Protein AF-A0A330GAI2-F1 (afdb_monomer_lite)

Radius of gyration: 12.33 Å; chains: 1; bounding box: 32×22×29 Å

Secondary structure (DSSP, 8-state):
-EEEEEEETTEEEEEETTEEEEEEE--SSS--EEEEEE-HHHHHHHTT-HHHHHHHHHHHHHHHHHHHHHT-

Organism: Enterobacter cloacae (NCBI:txid550)

Foldseek 3Di:
DWDFPDDDLQWTWIDDPNWIWIWHAPPDPDRDIDIFTDDPVLSVQLRPDNVSVVVSVVVRVVVVVVVVVVVD

pLDDT: mean 89.19, std 12.38, range [47.0, 98.25]

Sequence (72 aa):
MNEIIFTGFGVDIIKRDGEYFIRYDTGTIAMIEKESKITPEEALKAQKSENDAYEVIMATQTRERENKHFFS

Structure (mmCIF, N/CA/C/O backbone):
data_AF-A0A330GAI2-F1
#
_entry.id   AF-A0A330GAI2-F1
#
loop_
_atom_site.group_PDB
_atom_site.id
_atom_site.type_symbol
_atom_site.label_atom_id
_atom_site.label_alt_id
_atom_site.label_comp_id
_atom_site.label_asym_id
_atom_site.label_entity_id
_atom_site.label_seq_id
_atom_site.pdbx_PDB_ins_code
_atom_site.Cartn_x
_atom_site.Cartn_y
_atom_site.Cartn_z
_atom_site.occupancy
_atom_site.B_iso_or_equiv
_atom_site.auth_seq_id
_atom_site.auth_comp_id
_atom_site.auth_asym_id
_atom_site.auth_atom_id
_atom_site.pdbx_PDB_model_num
ATOM 1 N N . MET A 1 1 ? -12.100 -12.827 4.463 1.00 74.00 1 MET A N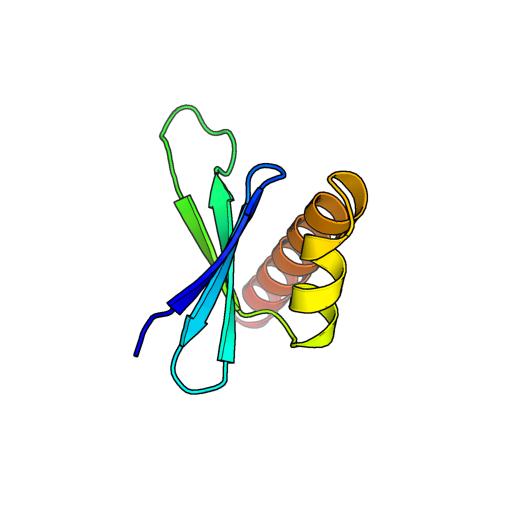 1
ATOM 2 C CA . MET A 1 1 ? -12.352 -12.528 3.025 1.00 74.00 1 MET A CA 1
ATOM 3 C C . MET A 1 1 ? -11.255 -11.583 2.571 1.00 74.00 1 MET A C 1
ATOM 5 O O . MET A 1 1 ? -11.012 -10.623 3.289 1.00 74.00 1 MET A O 1
ATOM 9 N N . ASN A 1 2 ? -10.562 -11.884 1.468 1.00 88.06 2 ASN A N 1
ATOM 10 C CA . ASN A 1 2 ? -9.553 -10.978 0.911 1.00 88.06 2 ASN A CA 1
ATOM 11 C C . ASN A 1 2 ? -10.233 -9.991 -0.022 1.00 88.06 2 ASN A C 1
ATOM 13 O O . ASN A 1 2 ? -10.826 -10.404 -1.016 1.00 88.06 2 ASN A O 1
ATOM 17 N N . GLU A 1 3 ? -10.115 -8.713 0.296 1.00 95.12 3 GLU A N 1
ATOM 18 C CA . GLU A 1 3 ? -10.639 -7.630 -0.521 1.00 95.12 3 GLU A CA 1
ATOM 19 C C . GLU A 1 3 ? -9.491 -6.703 -0.911 1.00 95.12 3 GLU A C 1
ATOM 21 O O . GLU A 1 3 ? -8.761 -6.217 -0.047 1.00 95.12 3 GLU A O 1
ATOM 26 N N . ILE A 1 4 ? -9.318 -6.466 -2.210 1.00 96.06 4 ILE A N 1
ATOM 27 C CA . ILE A 1 4 ? -8.450 -5.393 -2.695 1.00 96.06 4 ILE A CA 1
ATOM 28 C C . ILE A 1 4 ? -9.276 -4.114 -2.616 1.00 96.06 4 ILE A C 1
ATOM 30 O O . ILE A 1 4 ? -10.271 -3.981 -3.324 1.00 96.06 4 ILE A O 1
ATOM 34 N N . ILE A 1 5 ? -8.886 -3.199 -1.733 1.00 96.50 5 ILE A N 1
ATOM 35 C CA . ILE A 1 5 ? -9.615 -1.944 -1.505 1.00 96.50 5 ILE A CA 1
ATOM 36 C C . ILE A 1 5 ? -9.049 -0.784 -2.329 1.00 96.50 5 ILE A C 1
ATOM 38 O O . ILE A 1 5 ? -9.711 0.238 -2.482 1.00 96.50 5 ILE A O 1
ATOM 42 N N . PHE A 1 6 ? -7.834 -0.935 -2.863 1.00 97.12 6 PHE A N 1
ATOM 43 C CA . PHE A 1 6 ? -7.202 0.040 -3.743 1.00 97.12 6 PHE A CA 1
ATOM 44 C C . PHE A 1 6 ? -6.132 -0.622 -4.613 1.00 97.12 6 PHE A C 1
ATOM 46 O O . PHE A 1 6 ? -5.362 -1.439 -4.109 1.00 97.12 6 PHE A O 1
ATOM 53 N N . THR A 1 7 ? -6.054 -0.202 -5.875 1.00 96.81 7 THR A N 1
ATOM 54 C CA . THR A 1 7 ? -4.965 -0.515 -6.808 1.00 96.81 7 THR A CA 1
ATOM 55 C C . THR A 1 7 ? -4.582 0.772 -7.525 1.00 96.81 7 THR A C 1
ATOM 57 O O . THR A 1 7 ? -5.419 1.400 -8.176 1.00 96.81 7 THR A O 1
ATOM 60 N N . GLY A 1 8 ? -3.323 1.176 -7.406 1.00 95.69 8 GLY A N 1
ATOM 61 C CA . GLY A 1 8 ? -2.818 2.411 -7.996 1.00 95.69 8 GLY A CA 1
ATOM 62 C C . GLY A 1 8 ? -1.427 2.736 -7.476 1.00 95.69 8 GLY A C 1
ATOM 63 O O . GLY A 1 8 ? -0.970 2.138 -6.510 1.00 95.69 8 GLY A O 1
ATOM 64 N N . PHE A 1 9 ? -0.732 3.672 -8.120 1.00 95.06 9 PHE A N 1
ATOM 65 C CA . PHE A 1 9 ? 0.576 4.151 -7.650 1.00 95.06 9 PHE A CA 1
ATOM 66 C C . PHE A 1 9 ? 1.650 3.054 -7.485 1.00 95.06 9 PHE A C 1
ATOM 68 O 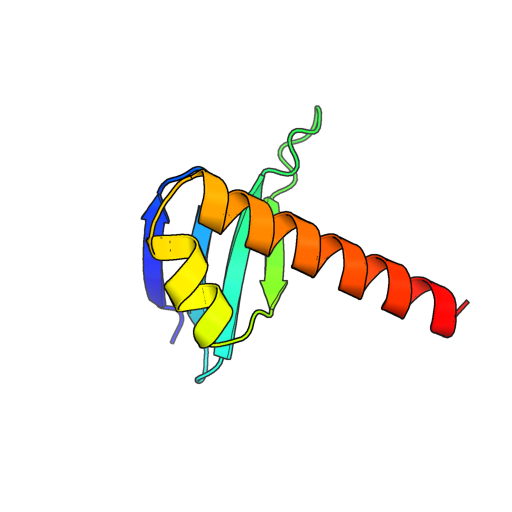O . PHE A 1 9 ? 2.574 3.192 -6.688 1.00 95.06 9 PHE A O 1
ATOM 75 N N . GLY A 1 10 ? 1.518 1.945 -8.222 1.00 91.38 10 GLY A N 1
ATOM 76 C CA . GLY A 1 10 ? 2.413 0.789 -8.110 1.00 91.38 10 GLY A CA 1
ATOM 77 C C . GLY A 1 10 ? 2.166 -0.098 -6.884 1.00 91.38 10 GLY A C 1
ATOM 78 O O . GLY A 1 10 ? 3.024 -0.921 -6.565 1.00 91.38 10 GLY A O 1
ATOM 79 N N . VAL A 1 11 ? 1.025 0.057 -6.199 1.00 95.06 11 VAL A N 1
ATOM 80 C CA . VAL A 1 11 ? 0.668 -0.725 -5.011 1.00 95.06 11 VAL A CA 1
ATOM 81 C C . VAL A 1 11 ? -0.769 -1.245 -5.055 1.00 95.06 11 VAL A C 1
ATOM 83 O O . VAL A 1 11 ? -1.661 -0.612 -5.622 1.00 95.06 11 VAL A O 1
ATOM 86 N N . ASP A 1 12 ? -0.996 -2.362 -4.370 1.00 96.94 12 ASP A N 1
ATOM 87 C CA . ASP A 1 12 ? -2.323 -2.804 -3.950 1.00 96.94 12 ASP A CA 1
ATOM 88 C C . ASP A 1 12 ? -2.463 -2.659 -2.435 1.00 96.94 12 ASP A C 1
ATOM 90 O O . ASP A 1 12 ? -1.561 -3.025 -1.677 1.00 96.94 12 ASP A O 1
ATOM 94 N N . ILE A 1 13 ? -3.624 -2.187 -1.985 1.00 97.50 13 ILE A N 1
ATOM 95 C CA . ILE A 1 13 ? -4.017 -2.235 -0.577 1.00 97.50 13 ILE A CA 1
ATOM 96 C C . ILE A 1 13 ? -5.051 -3.339 -0.407 1.00 97.50 13 ILE A C 1
ATOM 98 O O . ILE A 1 13 ? -6.111 -3.328 -1.036 1.00 97.50 13 ILE A O 1
ATOM 102 N N . ILE A 1 14 ? -4.738 -4.292 0.464 1.00 97.50 14 ILE A N 1
ATOM 103 C CA . ILE A 1 14 ? -5.531 -5.496 0.695 1.00 97.50 14 ILE A CA 1
ATOM 104 C C . ILE A 1 14 ? -6.045 -5.468 2.130 1.00 97.50 14 ILE A C 1
ATOM 106 O O . ILE A 1 14 ? -5.281 -5.247 3.070 1.00 97.50 14 ILE A O 1
ATOM 110 N N . LYS A 1 15 ? -7.338 -5.732 2.307 1.00 96.38 15 LYS A N 1
ATOM 111 C CA . LYS A 1 15 ? -7.962 -5.951 3.609 1.00 96.38 15 LYS A CA 1
ATOM 112 C C . LYS A 1 15 ? -8.234 -7.442 3.797 1.00 96.38 15 LYS A C 1
ATOM 114 O O . LYS A 1 15 ? -8.929 -8.059 2.988 1.00 96.38 15 LYS A O 1
ATOM 119 N N . ARG A 1 16 ? -7.683 -8.022 4.864 1.00 95.31 16 ARG A N 1
ATOM 120 C CA . ARG A 1 16 ? -7.831 -9.441 5.227 1.00 95.31 16 ARG A CA 1
ATOM 121 C C . ARG A 1 16 ? -8.077 -9.536 6.725 1.00 95.31 16 ARG A C 1
ATOM 123 O O . ARG A 1 16 ? -7.268 -9.074 7.515 1.00 95.31 16 ARG A O 1
ATOM 130 N N . ASP A 1 17 ? -9.228 -10.091 7.094 1.00 93.06 17 ASP A N 1
ATOM 131 C CA . ASP A 1 17 ? -9.614 -10.382 8.484 1.00 93.06 17 ASP A CA 1
ATOM 132 C C . ASP A 1 17 ? -9.490 -9.178 9.443 1.00 93.06 17 ASP A C 1
ATOM 134 O O . ASP A 1 17 ? -9.114 -9.303 10.603 1.00 93.06 17 ASP A O 1
ATOM 138 N N . GLY A 1 18 ? -9.834 -7.985 8.942 1.00 91.50 18 GLY A N 1
ATOM 139 C CA . GLY A 1 18 ? -9.773 -6.723 9.692 1.00 91.50 18 GLY A CA 1
ATOM 140 C C . GLY A 1 18 ? -8.412 -6.022 9.653 1.00 91.50 18 GLY A C 1
ATOM 141 O O . GLY A 1 18 ? -8.310 -4.882 10.101 1.00 91.50 18 GLY A O 1
ATOM 142 N N . GLU A 1 19 ? -7.399 -6.657 9.070 1.00 96.56 19 GLU A N 1
ATOM 143 C CA . GLU A 1 19 ? -6.043 -6.130 8.941 1.00 96.56 19 GLU A CA 1
ATOM 144 C C . GLU A 1 19 ? -5.779 -5.590 7.532 1.00 96.56 19 GLU A C 1
ATOM 146 O O . GLU A 1 19 ? -6.443 -5.981 6.566 1.00 96.56 19 GLU A O 1
ATOM 151 N N . TYR A 1 20 ? -4.803 -4.686 7.425 1.00 97.50 20 TYR A N 1
ATOM 152 C CA . TYR A 1 20 ? -4.417 -4.043 6.173 1.00 97.50 20 TYR A CA 1
ATOM 153 C C . TYR A 1 20 ? -3.021 -4.482 5.750 1.00 97.50 20 TYR A C 1
ATOM 155 O O . TYR A 1 20 ? -2.103 -4.585 6.566 1.00 97.50 20 TYR A O 1
ATOM 163 N N . PHE A 1 21 ? -2.868 -4.698 4.452 1.00 97.25 21 PHE A N 1
ATOM 164 C CA . PHE A 1 21 ? -1.620 -5.092 3.823 1.00 97.25 21 PHE A CA 1
ATOM 165 C C . PHE A 1 21 ? -1.364 -4.204 2.611 1.00 97.25 21 PHE A C 1
ATOM 167 O O . PHE A 1 21 ? -2.299 -3.844 1.895 1.00 97.25 21 PHE A O 1
ATOM 174 N N . ILE A 1 22 ? -0.097 -3.868 2.383 1.00 96.31 22 ILE A N 1
ATOM 175 C CA . ILE A 1 22 ? 0.378 -3.261 1.142 1.00 96.31 22 ILE A CA 1
ATOM 176 C C . ILE A 1 22 ? 1.117 -4.319 0.338 1.00 96.31 22 ILE A C 1
ATOM 178 O O . ILE A 1 22 ? 1.988 -5.008 0.875 1.00 96.31 22 ILE A O 1
ATOM 182 N N . ARG A 1 23 ? 0.781 -4.434 -0.943 1.00 95.69 23 ARG A N 1
ATOM 183 C CA . ARG A 1 23 ? 1.509 -5.256 -1.902 1.00 95.69 23 ARG A CA 1
ATOM 184 C C . ARG A 1 23 ? 2.133 -4.372 -2.970 1.00 95.69 23 ARG A C 1
ATOM 186 O O . ARG A 1 23 ? 1.460 -3.495 -3.499 1.00 95.69 23 ARG A O 1
ATOM 193 N N . TYR A 1 24 ? 3.410 -4.586 -3.261 1.00 93.31 24 TYR A N 1
ATOM 194 C CA . TYR A 1 24 ? 4.163 -3.806 -4.243 1.00 93.31 24 TYR A CA 1
ATOM 195 C C . TYR A 1 24 ? 5.264 -4.646 -4.895 1.00 93.31 24 TYR A C 1
ATOM 197 O O . TYR A 1 24 ? 5.769 -5.601 -4.294 1.00 93.31 24 TYR A O 1
ATOM 205 N N . ASP A 1 25 ? 5.653 -4.279 -6.116 1.00 85.94 25 ASP A N 1
ATOM 206 C CA . ASP A 1 25 ? 6.836 -4.843 -6.770 1.00 85.94 25 ASP A CA 1
ATOM 207 C C . ASP A 1 25 ? 8.102 -4.221 -6.160 1.00 85.94 25 ASP A C 1
ATOM 209 O O . ASP A 1 25 ? 8.188 -3.013 -5.927 1.00 85.94 25 ASP A O 1
ATOM 213 N N . THR A 1 26 ? 9.097 -5.055 -5.870 1.00 80.81 26 THR A N 1
ATOM 214 C CA . THR A 1 26 ? 10.384 -4.620 -5.311 1.00 80.81 26 THR A CA 1
ATOM 215 C C . THR A 1 26 ? 11.360 -4.073 -6.359 1.00 80.81 26 THR A C 1
ATOM 217 O O . THR A 1 26 ? 12.449 -3.627 -5.997 1.00 80.81 26 THR A O 1
ATOM 220 N N . GLY A 1 27 ? 10.988 -4.083 -7.642 1.00 73.31 27 GLY A N 1
ATOM 221 C CA . GLY A 1 27 ? 11.785 -3.554 -8.746 1.00 73.31 27 GLY A CA 1
ATOM 222 C C . GLY A 1 27 ? 13.028 -4.389 -9.054 1.00 73.31 27 GLY A C 1
ATOM 223 O O . GLY A 1 27 ? 13.985 -3.877 -9.635 1.00 73.31 27 GLY A O 1
ATOM 224 N N . THR A 1 28 ? 13.059 -5.656 -8.629 1.00 71.06 28 THR A N 1
ATOM 225 C CA . THR A 1 28 ? 14.191 -6.555 -8.895 1.00 71.06 28 THR A CA 1
ATOM 226 C C . THR A 1 28 ? 14.053 -7.258 -10.249 1.00 71.06 28 THR A C 1
ATOM 228 O O . THR A 1 28 ? 12.981 -7.288 -10.841 1.00 71.06 28 THR A O 1
ATOM 231 N N . ILE A 1 29 ? 15.145 -7.847 -10.759 1.00 69.06 29 ILE A N 1
ATOM 232 C CA . ILE A 1 29 ? 15.152 -8.581 -12.046 1.00 69.06 29 ILE A CA 1
ATOM 233 C C . ILE A 1 29 ? 14.134 -9.737 -12.039 1.00 69.06 29 ILE A C 1
ATOM 235 O O . ILE A 1 29 ? 13.577 -10.092 -13.075 1.00 69.06 29 ILE A O 1
ATOM 239 N N . ALA A 1 30 ? 13.874 -10.310 -10.862 1.00 68.00 30 ALA A N 1
ATOM 240 C CA . ALA A 1 30 ? 12.726 -11.171 -10.637 1.00 68.00 30 ALA A CA 1
ATOM 241 C C . ALA A 1 30 ? 11.532 -10.317 -10.179 1.00 68.00 30 ALA A C 1
ATOM 243 O O . ALA A 1 30 ? 11.687 -9.496 -9.276 1.00 68.00 30 ALA A O 1
ATOM 244 N N . MET A 1 31 ? 10.344 -10.542 -10.750 1.00 67.88 31 MET A N 1
ATOM 245 C CA . MET A 1 31 ? 9.087 -10.001 -10.213 1.00 67.88 31 MET A CA 1
ATOM 246 C C . MET A 1 31 ? 8.823 -10.637 -8.845 1.00 67.88 31 MET A C 1
ATOM 248 O O . MET A 1 31 ? 8.193 -11.689 -8.737 1.00 67.88 31 MET A O 1
ATOM 252 N N . ILE A 1 32 ? 9.385 -10.034 -7.800 1.00 78.00 32 ILE A N 1
ATOM 253 C CA . ILE A 1 32 ? 9.144 -10.409 -6.412 1.00 78.00 32 ILE A CA 1
ATOM 254 C C . ILE A 1 32 ? 8.125 -9.411 -5.882 1.00 78.00 32 ILE A C 1
ATOM 256 O O . ILE A 1 32 ? 8.475 -8.292 -5.491 1.00 78.00 32 ILE A O 1
ATOM 260 N N . GLU A 1 33 ? 6.864 -9.838 -5.885 1.00 83.19 33 GLU A N 1
ATOM 261 C CA . GLU A 1 33 ? 5.799 -9.148 -5.169 1.00 83.19 33 GLU A CA 1
ATOM 262 C C . GLU A 1 33 ? 6.038 -9.293 -3.670 1.00 83.19 33 GLU A C 1
ATOM 264 O O . GLU A 1 33 ? 6.208 -10.397 -3.141 1.00 83.19 33 GLU A O 1
ATOM 269 N N . LYS A 1 34 ? 6.047 -8.162 -2.973 1.00 89.56 34 LYS A N 1
ATOM 270 C CA . LYS A 1 34 ? 6.175 -8.125 -1.526 1.00 89.56 34 LYS A CA 1
ATOM 271 C C . LYS A 1 34 ? 4.863 -7.673 -0.914 1.00 89.56 34 LYS A C 1
ATOM 273 O O . LYS A 1 34 ? 4.373 -6.605 -1.254 1.00 89.56 34 LYS A O 1
ATOM 278 N N . GLU A 1 35 ? 4.329 -8.482 -0.004 1.00 94.50 35 GLU A N 1
ATOM 279 C CA . GLU A 1 35 ? 3.171 -8.159 0.832 1.00 94.50 35 GLU A CA 1
ATOM 280 C C . GLU A 1 35 ? 3.659 -7.892 2.259 1.00 94.50 35 GLU A C 1
ATOM 282 O O . GLU A 1 35 ? 4.367 -8.714 2.845 1.00 94.50 35 GLU A O 1
ATOM 287 N N . SER A 1 36 ? 3.275 -6.750 2.820 1.00 94.81 36 SER A N 1
ATOM 288 C CA . SER A 1 36 ? 3.635 -6.352 4.180 1.00 94.81 36 SER A CA 1
ATOM 289 C C . SER A 1 36 ? 2.414 -5.810 4.914 1.00 94.81 36 SER A C 1
ATOM 291 O O . SER A 1 36 ? 1.591 -5.102 4.334 1.00 94.81 36 SER A O 1
ATOM 293 N N . LYS A 1 37 ? 2.302 -6.111 6.209 1.00 96.00 37 LYS A N 1
ATOM 294 C CA . LYS A 1 37 ? 1.235 -5.577 7.064 1.00 96.00 37 LYS A CA 1
ATOM 295 C C . LYS A 1 37 ? 1.470 -4.092 7.354 1.00 96.00 37 LYS A C 1
ATOM 297 O O . LYS A 1 37 ? 2.593 -3.702 7.666 1.00 96.00 37 LYS A O 1
ATOM 302 N N . ILE A 1 38 ? 0.407 -3.296 7.292 1.00 97.31 38 ILE A N 1
ATOM 303 C CA . ILE A 1 38 ? 0.420 -1.846 7.527 1.00 97.31 38 ILE A CA 1
ATOM 304 C C . ILE A 1 38 ? -0.693 -1.437 8.494 1.00 97.31 38 ILE A C 1
ATOM 306 O O . ILE A 1 38 ? -1.643 -2.192 8.728 1.00 97.31 38 ILE A O 1
ATOM 310 N N . THR A 1 39 ? -0.599 -0.234 9.059 1.00 97.50 39 THR A N 1
ATOM 311 C CA . THR A 1 39 ? -1.690 0.312 9.879 1.00 97.50 39 THR A CA 1
ATOM 312 C C . THR A 1 39 ? -2.853 0.812 9.010 1.00 97.50 39 THR A C 1
ATOM 314 O O . THR A 1 39 ? -2.680 1.084 7.817 1.00 97.50 39 THR A O 1
ATOM 317 N N . PRO A 1 40 ? -4.059 0.993 9.583 1.00 97.19 40 PRO A N 1
ATOM 318 C CA . PRO A 1 40 ? -5.158 1.646 8.877 1.00 97.19 40 PRO A CA 1
ATOM 319 C C . PRO A 1 40 ? -4.820 3.073 8.411 1.00 97.19 40 PRO A C 1
ATOM 321 O O . PRO A 1 40 ? -5.275 3.487 7.346 1.00 97.19 40 PRO A O 1
ATOM 324 N N . GLU A 1 41 ? -4.014 3.832 9.166 1.00 97.88 41 GLU A N 1
ATOM 325 C CA . GLU A 1 41 ? -3.611 5.185 8.748 1.00 97.88 41 GLU A CA 1
ATOM 326 C C . GLU A 1 41 ? -2.670 5.144 7.546 1.00 97.88 41 GLU A C 1
ATOM 328 O O . GLU A 1 41 ? -2.781 5.968 6.640 1.00 97.88 41 GLU A O 1
ATOM 333 N N . GLU A 1 42 ? -1.771 4.166 7.510 1.00 97.81 42 GLU A N 1
ATOM 334 C CA . GLU A 1 42 ? -0.877 3.936 6.378 1.00 97.81 42 GLU A CA 1
ATOM 335 C C . GLU A 1 42 ? -1.641 3.486 5.139 1.00 97.81 42 GLU A C 1
ATOM 337 O O . GLU A 1 42 ? -1.351 3.954 4.040 1.00 97.81 42 GLU A O 1
ATOM 342 N N . ALA A 1 43 ? -2.673 2.657 5.315 1.00 97.69 43 ALA A N 1
ATOM 343 C CA . ALA A 1 43 ? -3.563 2.262 4.231 1.00 97.69 43 ALA A CA 1
ATOM 344 C C . ALA A 1 43 ? -4.273 3.481 3.631 1.00 97.69 43 ALA A C 1
ATOM 346 O O . ALA A 1 43 ? -4.355 3.611 2.411 1.00 97.69 43 ALA A O 1
ATOM 347 N N . LEU A 1 44 ? -4.761 4.399 4.471 1.00 97.88 44 LEU A N 1
ATOM 348 C CA . LEU A 1 44 ? -5.369 5.652 4.016 1.00 97.88 44 LEU A CA 1
ATOM 349 C C . LEU A 1 44 ? -4.348 6.592 3.375 1.00 97.88 44 LEU A C 1
ATOM 351 O O . LEU A 1 44 ? -4.677 7.280 2.415 1.00 97.88 44 LEU A O 1
ATOM 355 N N . LYS A 1 45 ? -3.123 6.644 3.901 1.00 98.25 45 LYS A N 1
ATOM 356 C CA . LYS A 1 45 ? -2.045 7.470 3.355 1.00 98.25 45 LYS A CA 1
ATOM 357 C C . LYS A 1 45 ? -1.655 7.004 1.954 1.00 98.25 45 LYS A C 1
ATOM 359 O O . LYS A 1 45 ? -1.689 7.814 1.036 1.00 98.25 45 LYS A O 1
ATOM 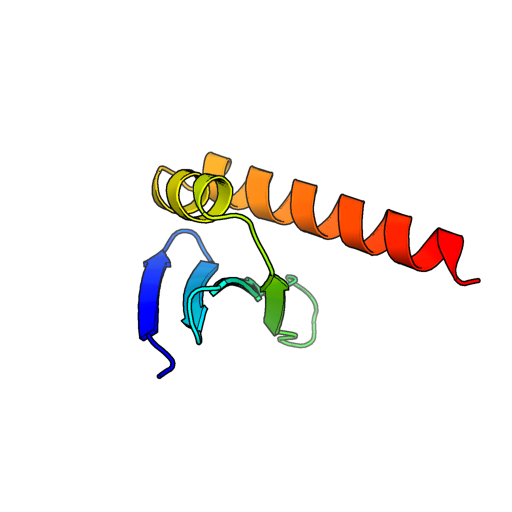364 N N . ALA A 1 46 ? -1.393 5.712 1.768 1.00 97.69 46 ALA A N 1
ATOM 365 C CA . ALA A 1 46 ? -0.975 5.147 0.484 1.00 97.69 46 ALA A CA 1
ATOM 366 C C . ALA A 1 46 ? -1.996 5.353 -0.652 1.00 97.69 46 ALA A C 1
ATOM 368 O O . ALA A 1 46 ? -1.627 5.350 -1.819 1.00 97.69 46 ALA A O 1
ATOM 369 N N . GLN A 1 47 ? -3.270 5.581 -0.323 1.00 97.94 47 GLN A N 1
ATOM 370 C CA . GLN A 1 47 ? -4.328 5.872 -1.296 1.00 97.94 47 GLN A CA 1
ATOM 371 C C . GLN A 1 47 ? -4.342 7.329 -1.795 1.00 97.94 47 GLN A C 1
ATOM 373 O O . GLN A 1 47 ? -5.086 7.641 -2.721 1.00 97.94 47 GLN A O 1
ATOM 378 N N . LYS A 1 48 ? -3.572 8.244 -1.189 1.00 98.00 48 LYS A N 1
ATOM 379 C CA . LYS A 1 48 ? -3.655 9.686 -1.491 1.00 98.00 48 LYS A CA 1
ATOM 380 C C . LYS A 1 48 ? -2.843 10.108 -2.710 1.00 98.00 48 LYS A C 1
ATOM 382 O O . LYS A 1 48 ? -3.302 10.956 -3.472 1.00 98.00 48 LYS A O 1
ATOM 387 N N . SER A 1 49 ? -1.635 9.574 -2.868 1.00 97.81 49 SER A N 1
ATOM 388 C CA . SER A 1 49 ? -0.718 9.949 -3.947 1.00 97.81 49 SER A CA 1
ATOM 389 C C . SER A 1 49 ? 0.401 8.921 -4.126 1.00 97.81 49 SER A C 1
ATOM 391 O O . SER A 1 49 ? 0.663 8.116 -3.232 1.00 97.81 49 SER A O 1
ATOM 393 N N . GLU A 1 50 ? 1.118 9.000 -5.251 1.00 95.62 50 GLU A N 1
ATOM 394 C CA . GLU A 1 50 ? 2.330 8.202 -5.489 1.00 95.62 50 GLU A CA 1
ATOM 395 C C . GLU A 1 50 ? 3.404 8.426 -4.424 1.00 95.62 50 GLU A C 1
ATOM 397 O O . GLU A 1 50 ? 3.998 7.467 -3.932 1.00 95.62 50 GLU A O 1
ATOM 402 N N . ASN A 1 51 ? 3.623 9.682 -4.021 1.00 97.56 51 ASN A N 1
ATOM 403 C CA . ASN A 1 51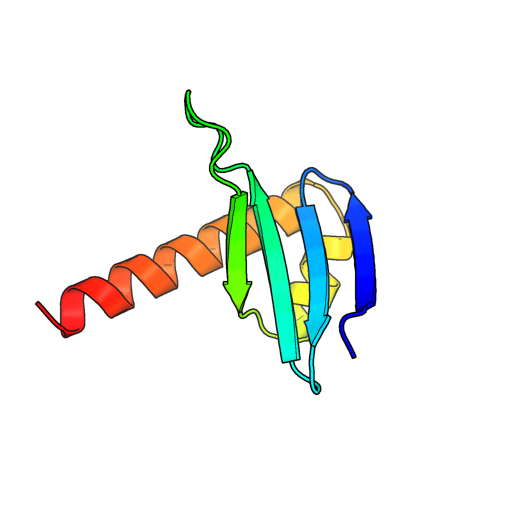 ? 4.610 10.005 -2.996 1.00 97.56 51 ASN A CA 1
ATOM 404 C C . ASN A 1 51 ? 4.206 9.434 -1.628 1.00 97.56 51 ASN A C 1
ATOM 406 O O . ASN A 1 51 ? 5.035 8.866 -0.922 1.00 97.56 51 ASN A O 1
ATOM 410 N N . ASP A 1 52 ? 2.923 9.523 -1.271 1.00 98.06 52 ASP A N 1
ATOM 411 C CA . ASP A 1 52 ? 2.419 8.939 -0.028 1.00 98.06 52 ASP A CA 1
ATOM 412 C C . ASP A 1 52 ? 2.541 7.407 -0.014 1.00 98.06 52 ASP A C 1
ATOM 414 O O . ASP A 1 52 ? 2.934 6.832 1.004 1.00 98.06 52 ASP A O 1
ATOM 418 N N . ALA A 1 53 ? 2.238 6.741 -1.134 1.00 96.75 53 ALA A N 1
ATOM 419 C CA . ALA A 1 53 ? 2.429 5.300 -1.285 1.00 96.75 53 ALA A CA 1
ATOM 420 C C . ALA A 1 53 ? 3.908 4.917 -1.120 1.00 96.75 53 ALA A C 1
ATOM 422 O O . ALA A 1 53 ? 4.232 4.013 -0.347 1.00 96.75 53 ALA A O 1
ATOM 423 N N . TYR A 1 54 ? 4.811 5.656 -1.770 1.00 95.19 54 TYR A N 1
ATOM 424 C CA . TYR A 1 54 ? 6.254 5.467 -1.640 1.00 95.19 54 TYR A CA 1
ATOM 425 C C . TYR A 1 54 ? 6.735 5.604 -0.187 1.00 95.19 54 TYR A C 1
ATOM 427 O O . TYR A 1 54 ? 7.477 4.752 0.306 1.00 95.19 54 TYR A O 1
ATOM 435 N N . GLU A 1 55 ? 6.273 6.626 0.537 1.00 97.00 55 GLU A N 1
ATOM 436 C CA . GLU A 1 55 ? 6.620 6.819 1.948 1.00 97.00 55 GLU A CA 1
ATOM 437 C C . GLU A 1 55 ? 6.176 5.639 2.827 1.00 97.00 55 GLU A C 1
ATOM 439 O O . GLU A 1 55 ? 6.933 5.199 3.697 1.00 97.00 55 GLU A O 1
ATOM 444 N N . VAL A 1 56 ? 4.982 5.085 2.585 1.00 97.31 56 VAL A N 1
ATOM 445 C CA . VAL A 1 56 ? 4.480 3.902 3.307 1.00 97.31 56 VAL A CA 1
ATOM 446 C C . VAL A 1 56 ? 5.327 2.663 3.002 1.00 97.31 56 VAL A C 1
ATOM 448 O O . VAL A 1 56 ? 5.664 1.910 3.923 1.00 97.31 56 VAL A O 1
ATOM 451 N N . ILE A 1 57 ? 5.734 2.460 1.743 1.00 94.50 57 ILE A N 1
ATOM 452 C CA . ILE A 1 57 ? 6.650 1.372 1.366 1.00 94.50 57 ILE A CA 1
ATOM 453 C C . ILE A 1 57 ? 7.971 1.509 2.133 1.00 94.50 57 ILE A C 1
ATOM 45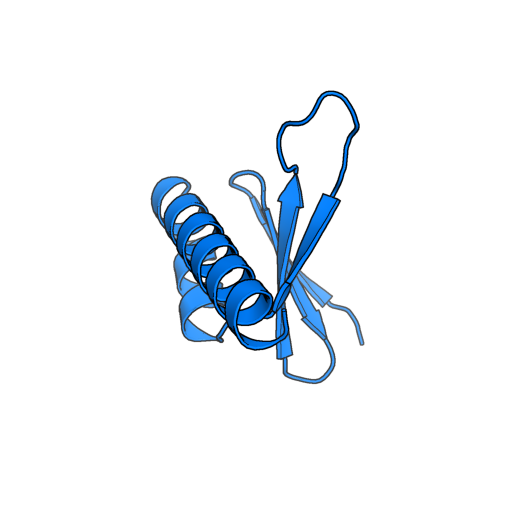5 O O . ILE A 1 57 ? 8.417 0.547 2.763 1.00 94.50 57 ILE A O 1
ATOM 459 N N . MET A 1 58 ? 8.588 2.695 2.117 1.00 94.31 58 MET A N 1
ATOM 460 C CA . MET A 1 58 ? 9.870 2.938 2.786 1.00 94.31 58 MET A CA 1
ATOM 461 C C . MET A 1 58 ? 9.782 2.702 4.296 1.00 94.31 58 MET A C 1
ATOM 463 O O . MET A 1 58 ? 10.609 1.976 4.851 1.00 94.31 58 MET A O 1
ATOM 467 N N . ALA A 1 59 ? 8.752 3.239 4.957 1.00 94.75 59 ALA A N 1
ATOM 468 C CA . ALA A 1 59 ? 8.526 3.032 6.388 1.00 94.75 59 ALA A CA 1
ATOM 469 C C . ALA A 1 59 ? 8.376 1.542 6.734 1.00 94.75 59 ALA A C 1
ATOM 471 O O . ALA A 1 59 ? 8.934 1.049 7.718 1.00 94.75 59 ALA A O 1
ATOM 472 N N . THR A 1 60 ? 7.669 0.796 5.886 1.00 93.25 60 THR A N 1
ATOM 473 C CA . THR A 1 60 ? 7.462 -0.642 6.062 1.00 93.25 60 THR A CA 1
ATOM 474 C C . THR A 1 60 ? 8.759 -1.430 5.898 1.00 93.25 60 THR A C 1
ATOM 476 O O . THR A 1 60 ? 9.079 -2.265 6.743 1.00 93.25 60 THR A O 1
ATOM 479 N N . GLN A 1 61 ? 9.566 -1.118 4.880 1.00 90.31 61 GLN A N 1
ATOM 480 C CA . GLN A 1 61 ? 10.874 -1.749 4.692 1.00 90.31 61 GLN A CA 1
ATOM 481 C C . GLN A 1 61 ? 11.835 -1.471 5.853 1.00 90.31 61 GLN A C 1
ATOM 483 O O . GLN A 1 61 ? 12.563 -2.376 6.260 1.00 90.31 61 GLN A O 1
ATOM 488 N N . THR A 1 62 ? 11.844 -0.248 6.390 1.00 91.25 62 THR A N 1
ATOM 489 C CA . THR A 1 62 ? 12.683 0.114 7.542 1.00 91.25 62 THR A CA 1
ATOM 490 C C . THR A 1 62 ? 12.315 -0.712 8.771 1.00 91.25 62 THR A C 1
ATOM 492 O O . THR A 1 62 ? 13.186 -1.374 9.330 1.00 91.25 62 THR A O 1
ATOM 495 N N . ARG A 1 63 ? 11.025 -0.784 9.125 1.00 90.94 63 ARG A N 1
ATOM 496 C CA . ARG A 1 63 ? 10.555 -1.578 10.276 1.00 90.94 63 ARG A CA 1
ATOM 497 C C . ARG A 1 63 ? 10.884 -3.060 10.150 1.00 90.94 63 ARG A C 1
ATOM 499 O O . ARG A 1 63 ? 11.293 -3.699 11.113 1.00 90.94 63 ARG A O 1
ATOM 506 N N . GLU A 1 64 ? 10.731 -3.631 8.961 1.00 87.56 64 GLU A N 1
ATOM 507 C CA . GLU A 1 64 ? 11.083 -5.035 8.737 1.00 87.56 64 GLU A CA 1
ATOM 508 C C . GLU A 1 64 ? 12.591 -5.296 8.823 1.00 87.56 64 GLU A C 1
ATOM 510 O O . GLU A 1 64 ? 12.998 -6.364 9.285 1.00 87.56 64 GLU A O 1
ATOM 515 N N . ARG A 1 65 ? 13.429 -4.345 8.385 1.00 84.44 65 ARG A N 1
ATOM 516 C CA . ARG A 1 65 ? 14.889 -4.435 8.544 1.00 84.44 65 ARG A CA 1
ATOM 517 C C . ARG A 1 65 ? 15.290 -4.366 10.013 1.00 84.44 65 ARG A C 1
ATOM 519 O O . ARG A 1 65 ? 16.104 -5.179 10.438 1.00 84.44 65 ARG A O 1
ATOM 526 N N . GLU A 1 66 ? 14.704 -3.445 10.774 1.00 81.44 66 GLU A N 1
ATOM 527 C CA . GLU A 1 66 ? 14.942 -3.322 12.215 1.00 81.44 66 GLU A CA 1
ATOM 528 C C . GLU A 1 66 ? 14.545 -4.607 12.940 1.00 81.44 66 GLU A C 1
ATOM 530 O O . GLU A 1 66 ? 15.374 -5.196 13.628 1.00 81.44 66 GLU A O 1
ATOM 535 N N . ASN A 1 67 ? 13.337 -5.123 12.688 1.00 71.88 67 ASN A N 1
ATOM 536 C CA . ASN A 1 67 ? 12.876 -6.381 13.277 1.00 71.88 67 ASN A 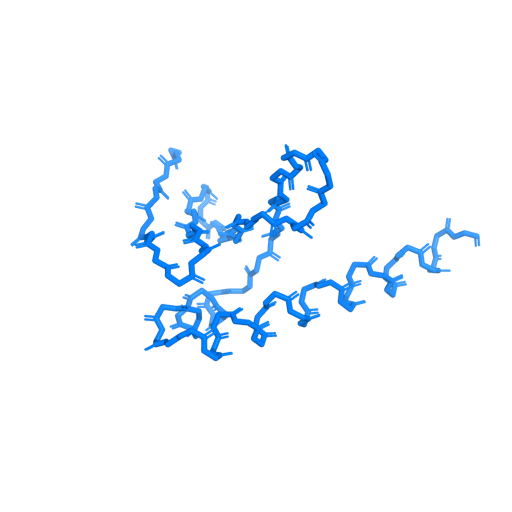CA 1
ATOM 537 C C . ASN A 1 67 ? 13.821 -7.552 12.972 1.00 71.88 67 ASN A C 1
ATOM 539 O O . ASN A 1 67 ? 14.089 -8.355 13.857 1.00 71.88 67 ASN A O 1
ATOM 543 N N . LYS A 1 68 ? 14.384 -7.644 11.760 1.00 65.62 68 LYS A N 1
ATOM 544 C CA . LYS A 1 68 ? 15.363 -8.695 11.427 1.00 65.62 68 LYS A CA 1
ATOM 545 C C . LYS A 1 68 ? 16.665 -8.594 12.223 1.00 65.62 68 LYS A C 1
ATOM 547 O O . LYS A 1 68 ? 17.290 -9.621 12.458 1.00 65.62 68 LYS A O 1
ATOM 552 N N . HIS A 1 69 ? 17.080 -7.394 12.623 1.00 60.62 69 HIS A N 1
ATOM 553 C CA . HIS A 1 69 ? 18.329 -7.197 13.359 1.00 60.62 69 HIS A CA 1
ATOM 554 C C . HIS A 1 69 ? 18.215 -7.602 14.837 1.00 60.62 69 HIS A C 1
ATOM 556 O O . HIS A 1 69 ? 19.212 -7.971 15.444 1.00 60.62 69 HIS A O 1
ATOM 562 N N . PHE A 1 70 ? 17.005 -7.591 15.405 1.00 53.16 70 PHE A N 1
ATOM 563 C CA . PHE A 1 70 ? 16.767 -7.976 16.802 1.00 53.16 70 PHE A CA 1
ATOM 564 C C . PHE A 1 70 ? 16.664 -9.493 17.042 1.00 53.16 70 PHE A C 1
ATOM 566 O O . PHE A 1 70 ? 16.730 -9.922 18.191 1.00 53.16 70 PHE A O 1
ATOM 573 N N . PHE A 1 71 ? 16.514 -10.306 15.991 1.00 52.34 71 PHE A N 1
ATOM 574 C CA . PHE A 1 71 ? 16.421 -11.773 16.086 1.00 52.34 71 PHE A CA 1
ATOM 575 C C . PHE A 1 71 ? 17.636 -12.504 15.481 1.00 52.34 71 PHE A C 1
ATOM 577 O O . PHE A 1 71 ? 17.547 -13.701 15.204 1.00 52.34 71 PHE A O 1
ATOM 584 N N . SER A 1 72 ? 18.746 -11.789 15.252 1.00 47.00 72 SER A N 1
ATOM 585 C CA . SER A 1 72 ? 20.005 -12.322 14.708 1.00 47.00 72 SER A CA 1
ATOM 586 C C . SER A 1 72 ? 21.078 -12.499 15.772 1.00 47.00 72 SER A C 1
ATOM 588 O O . SER A 1 72 ? 21.098 -11.714 16.741 1.00 47.00 72 SER A O 1
#